Protein AF-A0A2G2G7K6-F1 (afdb_monomer_lite)

Foldseek 3Di:
DCVVVVVVVCVVVPVDDDDDPQPPHPDPDFPWDWDADPVGDIDTHTDDHPDDPVVVVVVVVVVVVVVVVVVVVVVVVVPPDDPDDDD

Radius of gyration: 28.09 Å; chains: 1; bounding box: 62×64×61 Å

Structure (mmCIF, N/CA/C/O backbone):
data_AF-A0A2G2G7K6-F1
#
_entry.id   AF-A0A2G2G7K6-F1
#
loop_
_atom_site.group_PDB
_atom_site.id
_atom_site.type_symbol
_atom_site.label_atom_id
_atom_site.label_alt_id
_atom_site.label_comp_id
_atom_site.label_asym_id
_atom_site.label_entity_id
_atom_site.label_seq_id
_atom_site.pdbx_PDB_ins_code
_atom_site.Cartn_x
_atom_site.Cartn_y
_atom_site.Cartn_z
_atom_site.occupancy
_atom_site.B_iso_or_equiv
_atom_site.auth_seq_id
_atom_site.auth_comp_id
_atom_site.auth_asym_id
_atom_site.auth_atom_id
_atom_site.pdbx_PDB_model_num
ATOM 1 N N . MET A 1 1 ? -27.458 28.348 -8.894 1.00 56.12 1 MET A N 1
ATOM 2 C CA . MET A 1 1 ? -26.240 28.900 -8.255 1.00 56.12 1 MET A CA 1
ATOM 3 C C . MET A 1 1 ? -25.905 28.214 -6.930 1.00 56.12 1 MET A C 1
ATOM 5 O O . MET A 1 1 ? -24.952 27.452 -6.943 1.00 56.12 1 MET A O 1
ATOM 9 N N . TYR A 1 2 ? -26.665 28.394 -5.832 1.00 58.94 2 TYR A N 1
ATOM 10 C CA . TYR A 1 2 ? -26.297 27.916 -4.470 1.00 58.94 2 TYR A CA 1
ATOM 11 C C . TYR A 1 2 ? -25.770 26.466 -4.379 1.00 58.94 2 TYR A C 1
ATOM 13 O O . TYR A 1 2 ? -24.868 26.167 -3.603 1.00 58.94 2 TYR A O 1
ATOM 21 N N . LYS A 1 3 ? -26.318 25.570 -5.210 1.00 56.81 3 LYS A N 1
ATOM 22 C CA . LYS A 1 3 ? -26.013 24.136 -5.247 1.00 56.81 3 LYS A CA 1
ATOM 23 C C . LYS A 1 3 ? -24.526 23.815 -5.493 1.00 56.81 3 LYS A C 1
ATOM 25 O O . LYS A 1 3 ? -24.076 22.766 -5.048 1.00 56.81 3 LYS A O 1
ATOM 30 N N . ASN A 1 4 ? -23.759 24.724 -6.107 1.00 63.44 4 ASN A N 1
ATOM 31 C CA . ASN A 1 4 ? -22.305 24.584 -6.278 1.00 63.44 4 ASN A CA 1
ATOM 32 C C . ASN A 1 4 ? -21.542 24.507 -4.931 1.00 63.44 4 ASN A C 1
ATOM 34 O O . ASN A 1 4 ? -20.429 23.996 -4.908 1.00 63.44 4 ASN A O 1
ATOM 38 N N . ILE A 1 5 ? -22.117 25.006 -3.825 1.00 74.31 5 ILE A N 1
ATOM 39 C CA . ILE A 1 5 ? -21.445 25.123 -2.515 1.00 74.31 5 ILE A CA 1
ATOM 40 C C . ILE A 1 5 ? -21.609 23.869 -1.643 1.00 74.31 5 ILE A C 1
ATOM 42 O O . ILE A 1 5 ? -20.637 23.428 -1.045 1.00 74.31 5 ILE A O 1
ATOM 46 N N . ILE A 1 6 ? -22.797 23.251 -1.583 1.00 82.69 6 ILE A N 1
ATOM 47 C CA . ILE A 1 6 ? -23.018 22.041 -0.753 1.00 82.69 6 ILE A CA 1
ATOM 48 C C . ILE A 1 6 ? -22.104 20.892 -1.211 1.00 82.69 6 ILE A C 1
ATOM 50 O O . ILE A 1 6 ? -21.533 20.170 -0.398 1.00 82.69 6 ILE A O 1
ATOM 54 N N . PHE A 1 7 ? -21.923 20.768 -2.526 1.00 69.12 7 PHE A N 1
ATOM 55 C CA . PHE A 1 7 ? -21.046 19.774 -3.147 1.00 69.12 7 PHE A CA 1
ATOM 56 C C . PHE A 1 7 ? -19.574 19.941 -2.712 1.00 69.12 7 PHE A C 1
ATOM 58 O O . PHE A 1 7 ? -18.865 18.956 -2.542 1.00 69.12 7 PHE A O 1
ATOM 65 N N . LEU A 1 8 ? -19.164 21.188 -2.445 1.00 65.19 8 LEU A N 1
ATOM 66 C CA . LEU A 1 8 ? -17.844 21.620 -1.962 1.00 65.19 8 LEU A CA 1
ATOM 67 C C . LEU A 1 8 ? -17.630 21.345 -0.452 1.00 65.19 8 LEU A C 1
ATOM 69 O O . LEU A 1 8 ? -16.543 21.574 0.068 1.00 65.19 8 LEU A O 1
ATOM 73 N N . ILE A 1 9 ? -18.642 20.852 0.273 1.00 64.62 9 ILE A N 1
ATOM 74 C CA . ILE A 1 9 ? -18.580 20.594 1.728 1.00 64.62 9 ILE A CA 1
ATOM 75 C C . ILE A 1 9 ? -18.527 19.089 2.046 1.00 64.62 9 ILE A C 1
ATOM 77 O O . ILE A 1 9 ? -18.001 18.690 3.079 1.00 64.62 9 ILE A O 1
ATOM 81 N N . ILE A 1 10 ? -18.974 18.236 1.120 1.00 64.31 10 ILE A N 1
ATOM 82 C CA . ILE A 1 10 ? -18.811 16.771 1.188 1.00 64.31 10 ILE A CA 1
ATOM 83 C C . ILE A 1 10 ? -17.390 16.329 0.760 1.00 64.31 10 ILE A C 1
ATOM 85 O O . ILE A 1 10 ? -16.992 15.187 0.980 1.00 64.31 10 ILE A O 1
ATOM 89 N N . THR A 1 11 ? -16.583 17.210 0.166 1.00 74.06 11 THR A N 1
ATOM 90 C CA . THR A 1 11 ? -15.418 16.818 -0.646 1.00 74.06 11 THR A CA 1
ATOM 91 C C . THR A 1 11 ? -14.245 16.092 0.042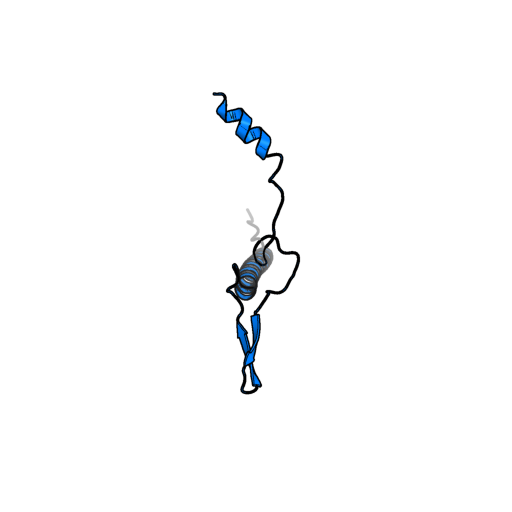 1.00 74.06 11 THR A C 1
ATOM 93 O O . THR A 1 11 ? -13.931 14.983 -0.356 1.00 74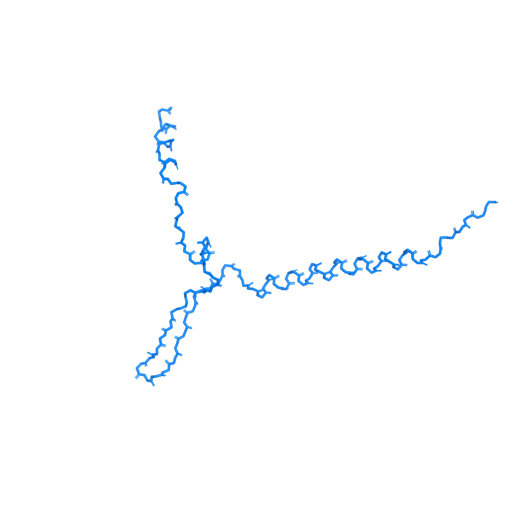.06 11 THR A O 1
ATOM 96 N N . LEU A 1 12 ? -13.465 16.612 0.996 1.00 66.62 12 LEU A N 1
ATOM 97 C CA . LEU A 1 12 ? -13.775 17.240 2.295 1.00 66.62 12 LEU A CA 1
ATOM 98 C C . LEU A 1 12 ? -14.360 16.268 3.352 1.00 66.62 12 LEU A C 1
ATOM 100 O O . LEU A 1 12 ? -14.102 16.446 4.536 1.00 66.62 12 LEU A O 1
ATOM 104 N N . ILE A 1 13 ? -15.003 15.170 2.938 1.00 60.75 13 ILE A N 1
ATOM 105 C CA . ILE A 1 13 ? -15.308 13.983 3.768 1.00 60.75 13 ILE A CA 1
ATOM 106 C C . ILE A 1 13 ? -14.922 12.684 3.016 1.00 60.75 13 ILE A C 1
ATOM 108 O O . ILE A 1 13 ? -14.452 11.729 3.638 1.00 60.75 13 ILE A O 1
ATOM 112 N N . PHE A 1 14 ? -15.025 12.671 1.675 1.00 55.62 14 PHE A N 1
ATOM 113 C CA . PHE A 1 14 ? -14.698 11.535 0.794 1.00 55.62 14 PHE A CA 1
ATOM 114 C C . PHE A 1 14 ? -13.663 11.843 -0.313 1.00 55.62 14 PHE A C 1
ATOM 116 O O . PHE A 1 14 ? -13.975 11.829 -1.500 1.00 55.62 14 PHE A O 1
ATOM 123 N N . PHE A 1 15 ? -12.385 11.936 0.052 1.00 55.03 15 PHE A N 1
ATOM 124 C CA . PHE A 1 15 ? -11.371 11.178 -0.712 1.00 55.03 15 PHE A CA 1
ATOM 125 C C . PHE A 1 15 ? -10.887 9.957 0.099 1.00 55.03 15 PHE A C 1
ATOM 127 O O . PHE A 1 15 ? -9.868 9.340 -0.200 1.00 55.03 15 PHE A O 1
ATOM 134 N N . SER A 1 16 ? -11.644 9.619 1.150 1.00 54.34 16 SER A N 1
ATOM 135 C CA . SER A 1 16 ? -11.423 8.522 2.083 1.00 54.34 16 SER A CA 1
ATOM 136 C C . SER A 1 16 ? -11.629 7.177 1.389 1.00 54.34 16 SER A C 1
ATOM 138 O O . SER A 1 16 ? -12.736 6.796 1.013 1.00 54.34 16 SER A O 1
ATOM 140 N N . GLY A 1 17 ? -10.530 6.453 1.188 1.00 59.19 17 GLY A N 1
ATOM 141 C CA . GLY A 1 17 ? -10.571 5.145 0.550 1.00 59.19 17 GLY A CA 1
ATOM 142 C C . GLY A 1 17 ? -11.206 4.074 1.439 1.00 59.19 17 GLY A C 1
ATOM 143 O O . GLY A 1 17 ? -10.826 3.911 2.596 1.00 59.19 17 GLY A O 1
ATOM 144 N N . CYS A 1 18 ? -12.085 3.269 0.847 1.00 57.38 18 CYS A N 1
ATOM 145 C CA . CYS A 1 18 ? -12.165 1.833 1.114 1.00 57.38 18 CYS A CA 1
ATOM 146 C C . CYS A 1 18 ? -12.171 1.138 -0.258 1.00 57.38 18 CYS A C 1
ATOM 148 O O . CYS A 1 18 ? -13.042 1.411 -1.077 1.00 57.38 18 CYS A O 1
ATOM 150 N N . LEU A 1 19 ? -11.105 0.448 -0.673 1.00 56.84 19 LEU A N 1
ATOM 151 C CA . LEU A 1 19 ? -10.514 -0.773 -0.099 1.00 56.84 19 LEU A CA 1
ATOM 152 C C . LEU A 1 19 ? -11.423 -1.989 -0.297 1.00 56.84 19 LEU A C 1
ATOM 154 O O . LEU A 1 19 ? -12.248 -2.312 0.551 1.00 56.84 19 LEU A O 1
ATOM 158 N N . ASN A 1 20 ? -11.218 -2.682 -1.417 1.00 53.22 20 ASN A N 1
ATOM 159 C CA . ASN A 1 20 ? -11.528 -4.102 -1.547 1.00 53.22 20 ASN A CA 1
ATOM 160 C C . ASN A 1 20 ? -10.585 -4.738 -2.588 1.00 53.22 20 ASN A C 1
ATOM 162 O O . ASN A 1 20 ? -9.992 -4.033 -3.409 1.00 53.22 20 ASN A O 1
ATOM 166 N N . LYS A 1 21 ? -10.400 -6.059 -2.525 1.00 53.34 21 LYS A N 1
ATOM 167 C CA . LYS A 1 21 ? -9.119 -6.721 -2.824 1.00 53.34 21 LYS A CA 1
ATOM 168 C C . LYS A 1 21 ? -8.513 -6.592 -4.221 1.00 53.34 21 LYS A C 1
ATOM 170 O O . LYS A 1 21 ? -7.334 -6.910 -4.361 1.00 53.34 21 LYS A O 1
ATOM 175 N N . ARG A 1 22 ? -9.258 -6.120 -5.222 1.00 58.88 22 ARG A N 1
ATOM 176 C CA . ARG A 1 22 ? -8.753 -5.930 -6.597 1.00 58.88 22 ARG A CA 1
ATOM 177 C C . ARG A 1 22 ? -8.734 -4.483 -7.087 1.00 58.88 22 ARG A C 1
ATOM 179 O O . ARG A 1 22 ? -8.276 -4.226 -8.192 1.00 58.88 22 ARG A O 1
ATOM 186 N N . GLY A 1 23 ? -9.191 -3.545 -6.257 1.00 59.38 23 GLY A N 1
ATOM 187 C CA . GLY A 1 23 ? -8.850 -2.129 -6.381 1.00 59.38 23 GLY A CA 1
ATOM 188 C C . GLY A 1 23 ? -7.607 -1.816 -5.547 1.00 59.38 23 GLY A C 1
ATOM 189 O O . GLY A 1 23 ? -6.690 -2.631 -5.455 1.00 59.38 23 GLY A O 1
ATOM 190 N N . ILE A 1 24 ? -7.594 -0.659 -4.873 1.00 55.72 24 ILE A N 1
ATOM 191 C CA . ILE A 1 24 ? -6.598 -0.391 -3.824 1.00 55.72 24 ILE A CA 1
ATOM 192 C C . ILE A 1 24 ? -6.726 -1.493 -2.762 1.00 55.72 24 ILE A C 1
ATOM 194 O O . ILE A 1 24 ? -7.761 -1.629 -2.110 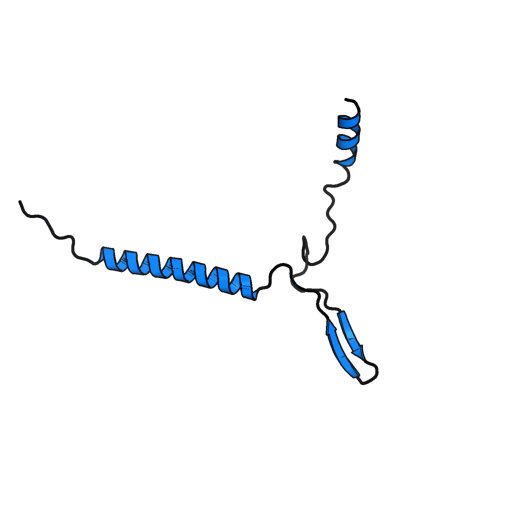1.00 55.72 24 ILE A O 1
ATOM 198 N N . SER A 1 25 ? -5.670 -2.289 -2.630 1.00 54.22 25 SER A N 1
ATOM 199 C CA . SER A 1 25 ? -5.600 -3.495 -1.815 1.00 54.22 25 SER A CA 1
ATOM 200 C C . SER A 1 25 ? -4.197 -3.594 -1.234 1.00 54.22 25 SER A C 1
ATOM 202 O O . SER A 1 25 ? -3.213 -3.494 -1.963 1.00 54.22 25 SER A O 1
ATOM 204 N N . ALA A 1 26 ? -4.091 -3.770 0.083 1.00 52.72 26 ALA A N 1
ATOM 205 C CA . ALA A 1 26 ? -2.801 -3.884 0.766 1.00 52.72 26 ALA A CA 1
ATOM 206 C C . ALA A 1 26 ? -2.197 -5.303 0.684 1.00 52.72 26 ALA A C 1
ATOM 208 O O . ALA A 1 26 ? -1.142 -5.558 1.261 1.00 52.72 26 ALA A O 1
ATOM 209 N N . THR A 1 27 ? -2.869 -6.245 0.012 1.00 53.03 27 THR A N 1
ATOM 210 C CA . THR A 1 27 ? -2.533 -7.675 0.037 1.00 53.03 27 THR A CA 1
ATOM 211 C C . THR A 1 27 ? -2.280 -8.228 -1.359 1.00 53.03 27 THR A C 1
ATOM 213 O O . THR A 1 27 ? -3.106 -8.061 -2.250 1.00 53.03 27 THR A O 1
ATOM 216 N N . TYR A 1 28 ? -1.179 -8.964 -1.512 1.00 54.84 28 TYR A N 1
ATOM 217 C CA . TYR A 1 28 ? -0.726 -9.542 -2.785 1.00 54.84 28 TYR A CA 1
ATOM 218 C C . TYR A 1 28 ? -1.574 -10.730 -3.290 1.00 54.84 28 TYR A C 1
ATOM 220 O O . TYR A 1 28 ? -1.501 -11.079 -4.463 1.00 54.84 28 TYR A O 1
ATOM 228 N N . TYR A 1 29 ? -2.379 -11.352 -2.419 1.00 59.88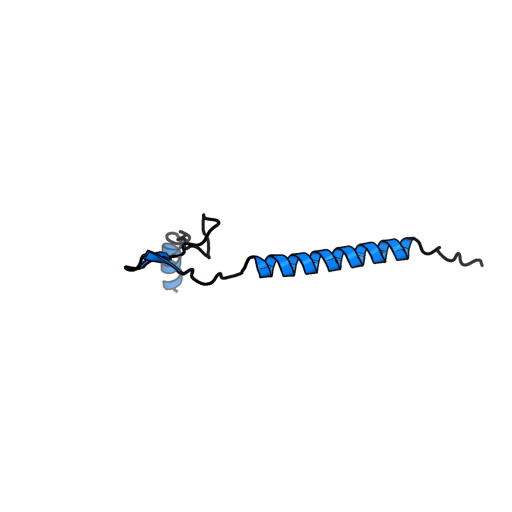 29 TYR A N 1
ATOM 229 C CA . TYR A 1 29 ? -3.196 -12.525 -2.745 1.00 59.88 29 TYR A CA 1
ATOM 230 C C . TYR A 1 29 ? -4.694 -12.279 -2.511 1.00 59.88 29 TYR A C 1
ATOM 232 O O . TYR A 1 29 ? -5.102 -11.629 -1.540 1.00 59.88 29 TYR A O 1
ATOM 240 N N . ASN A 1 30 ? -5.507 -12.860 -3.394 1.00 64.56 30 ASN A N 1
ATOM 241 C CA . ASN A 1 30 ? -6.968 -12.845 -3.334 1.00 64.56 30 ASN A CA 1
ATOM 242 C C . ASN A 1 30 ? -7.510 -13.453 -2.032 1.00 64.56 30 ASN A C 1
ATOM 244 O O . ASN A 1 30 ? -6.948 -14.421 -1.524 1.00 64.56 30 ASN A O 1
ATOM 248 N N . ASP A 1 31 ? -8.639 -12.934 -1.540 1.00 69.94 31 ASP A N 1
ATOM 249 C CA . ASP A 1 31 ? -9.505 -13.708 -0.644 1.00 69.94 31 ASP A CA 1
ATOM 250 C C . ASP A 1 31 ? -10.249 -14.710 -1.515 1.00 69.94 31 ASP A C 1
ATOM 252 O O . ASP A 1 31 ? -11.220 -14.375 -2.189 1.00 69.94 31 ASP A O 1
ATOM 256 N N . CYS A 1 32 ? -9.744 -15.937 -1.552 1.00 77.56 32 CYS A N 1
ATOM 257 C CA . CYS A 1 32 ? -10.520 -17.059 -2.045 1.00 77.56 32 CYS A CA 1
ATOM 258 C C . CYS A 1 32 ? -11.298 -17.642 -0.866 1.00 77.56 32 CYS A C 1
ATOM 260 O O . CYS A 1 32 ? -10.752 -17.788 0.229 1.00 77.56 32 CYS A O 1
ATOM 262 N N . THR A 1 33 ? -12.560 -17.996 -1.085 1.00 83.38 33 THR A N 1
ATOM 263 C CA . THR A 1 33 ? -13.321 -18.751 -0.090 1.00 83.38 33 THR A CA 1
ATOM 264 C C . THR A 1 33 ? -12.892 -20.209 -0.173 1.00 83.38 33 THR A C 1
ATOM 266 O O . THR A 1 33 ? -13.032 -20.84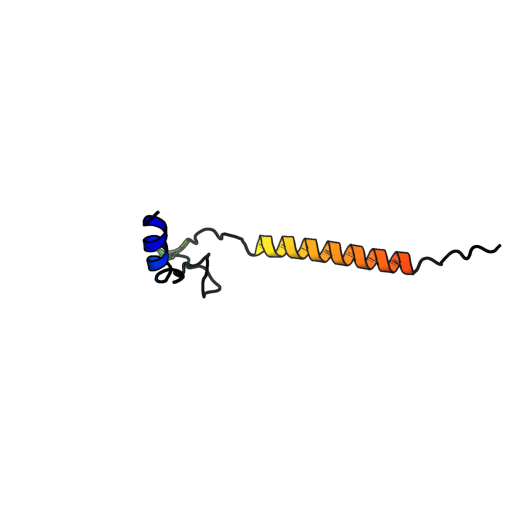8 -1.217 1.00 83.38 33 THR A O 1
ATOM 269 N N . GLU A 1 34 ? -12.342 -20.719 0.924 1.00 86.00 34 GLU A N 1
ATOM 270 C CA . GLU A 1 34 ? -11.762 -22.056 1.023 1.00 86.00 34 GLU A CA 1
ATOM 271 C C . GLU A 1 34 ? -12.434 -22.823 2.160 1.00 86.00 34 GLU A C 1
ATOM 273 O O . GLU A 1 34 ? -12.487 -22.340 3.292 1.00 86.00 34 GLU A O 1
ATOM 278 N N . TYR A 1 35 ? -12.958 -24.013 1.873 1.00 87.38 35 TYR A N 1
ATOM 279 C CA . TYR A 1 35 ? -13.580 -24.872 2.881 1.00 87.38 35 TYR A CA 1
ATOM 280 C C . TYR A 1 35 ? -13.516 -26.349 2.486 1.00 87.38 35 TYR A C 1
ATOM 282 O O . TYR A 1 35 ? -13.242 -26.697 1.339 1.00 87.38 35 TYR A O 1
ATOM 290 N N . TYR A 1 36 ? -13.783 -27.223 3.453 1.00 89.88 36 TYR A N 1
ATOM 291 C CA . TYR A 1 36 ? -13.971 -28.653 3.223 1.00 89.88 36 TYR A CA 1
ATOM 292 C C . TYR A 1 36 ? -15.459 -28.987 3.320 1.00 89.88 36 TYR A C 1
ATOM 294 O O . TYR A 1 36 ? -16.135 -28.521 4.240 1.00 89.88 36 TYR A O 1
ATOM 302 N N . ASP A 1 37 ? -15.982 -29.774 2.381 1.00 90.88 37 ASP A N 1
ATOM 303 C CA . ASP A 1 37 ? -17.364 -30.250 2.459 1.00 90.88 37 ASP A CA 1
ATOM 304 C C . ASP A 1 37 ? -17.542 -31.347 3.528 1.00 90.88 37 ASP A C 1
ATOM 306 O O . ASP A 1 37 ? -16.584 -31.856 4.111 1.00 90.88 37 ASP A O 1
ATOM 310 N N . ALA A 1 38 ? -18.791 -31.748 3.783 1.00 92.75 38 ALA A N 1
ATOM 311 C CA . ALA A 1 38 ? -19.117 -32.772 4.781 1.00 92.75 38 ALA A CA 1
ATOM 312 C C . ALA A 1 38 ? -18.557 -34.180 4.466 1.00 92.75 38 ALA A C 1
ATOM 314 O O . ALA A 1 38 ? -18.664 -35.076 5.302 1.00 92.75 38 ALA A O 1
ATOM 315 N N . ARG A 1 39 ? -17.979 -34.397 3.275 1.00 94.75 39 ARG A N 1
ATOM 316 C CA . ARG A 1 39 ? -17.267 -35.627 2.889 1.00 94.75 39 ARG A CA 1
ATOM 317 C C . ARG A 1 39 ? -15.742 -35.472 2.986 1.00 94.75 39 ARG A C 1
ATOM 319 O O . ARG A 1 39 ? -15.029 -36.440 2.740 1.00 94.75 39 ARG A O 1
ATOM 326 N N . GLY A 1 40 ? -15.248 -34.289 3.355 1.00 91.12 40 GLY A N 1
ATOM 327 C CA . GLY A 1 40 ? -13.828 -33.983 3.497 1.00 91.12 40 GLY A CA 1
ATOM 328 C C . GLY A 1 40 ? -13.133 -33.560 2.201 1.00 91.12 40 GLY A C 1
ATOM 329 O O . GLY A 1 40 ? -11.903 -33.543 2.174 1.00 91.12 40 GLY A O 1
ATOM 330 N N . TYR A 1 41 ? -13.863 -33.212 1.133 1.00 93.25 41 TYR A N 1
ATOM 331 C CA . TYR A 1 41 ? -13.238 -32.674 -0.082 1.00 93.25 41 TYR A CA 1
ATOM 332 C C . TYR A 1 41 ? -13.013 -31.170 0.033 1.00 93.25 41 TYR A C 1
ATOM 334 O O . TYR A 1 41 ? -13.899 -30.432 0.459 1.00 93.25 41 TYR A O 1
ATOM 342 N N . TYR A 1 42 ? -11.819 -30.728 -0.358 1.00 91.19 42 TYR A N 1
ATOM 343 C CA . TYR A 1 42 ? -11.436 -29.320 -0.382 1.00 91.19 42 TYR A CA 1
ATOM 344 C C . TYR A 1 42 ? -12.035 -28.602 -1.592 1.00 91.19 42 TYR A C 1
ATOM 346 O O . TYR A 1 42 ? -11.850 -29.035 -2.731 1.00 91.19 42 TYR A O 1
ATOM 354 N N . HIS A 1 43 ? -12.676 -27.467 -1.336 1.00 89.19 43 HIS A N 1
ATOM 355 C CA . HIS A 1 43 ? -13.221 -26.568 -2.344 1.00 89.19 43 HIS A CA 1
ATOM 356 C C . HIS A 1 43 ? -12.617 -25.177 -2.159 1.00 89.19 43 HIS A C 1
ATOM 358 O O . HIS A 1 43 ? -12.596 -24.635 -1.052 1.00 89.19 43 HIS A O 1
ATOM 364 N N . LYS A 1 44 ? -12.140 -24.595 -3.261 1.00 86.75 44 LYS A N 1
ATOM 365 C CA . LYS A 1 44 ? -11.578 -23.245 -3.318 1.00 86.75 44 LYS A CA 1
ATOM 366 C C . LYS A 1 44 ? -12.247 -22.473 -4.441 1.00 86.75 44 LYS A C 1
ATOM 368 O O . LYS A 1 44 ? -12.014 -22.762 -5.613 1.00 86.75 44 LYS A O 1
ATOM 373 N N . THR A 1 45 ? -13.023 -21.463 -4.071 1.00 82.56 45 THR A N 1
ATOM 374 C CA . THR A 1 45 ? -13.619 -20.518 -5.016 1.00 82.56 45 THR A CA 1
ATOM 375 C C . THR A 1 45 ? -12.907 -19.185 -4.869 1.00 82.56 45 THR A C 1
ATOM 377 O O . THR A 1 45 ? -12.978 -18.538 -3.825 1.00 82.56 45 THR A O 1
ATOM 380 N N . CYS A 1 46 ? -12.196 -18.783 -5.916 1.00 77.88 46 CYS A N 1
ATOM 381 C CA . CYS A 1 46 ? -11.667 -17.436 -6.055 1.00 77.88 46 CYS A CA 1
ATOM 382 C C . CYS A 1 46 ? -12.573 -16.670 -7.020 1.00 77.88 46 CYS A C 1
ATOM 384 O O . CYS A 1 46 ? -12.909 -17.197 -8.078 1.00 77.88 46 CYS A O 1
ATOM 386 N N . ASP A 1 47 ? -12.905 -15.424 -6.698 1.00 74.19 47 ASP A N 1
ATOM 387 C CA . ASP A 1 47 ? -13.478 -14.496 -7.677 1.00 74.19 47 ASP A CA 1
ATOM 388 C C . ASP A 1 47 ? -12.467 -14.251 -8.829 1.00 74.19 47 ASP A C 1
ATOM 390 O O . ASP A 1 47 ? -11.265 -14.458 -8.641 1.00 74.19 47 ASP A O 1
ATOM 394 N N . GLU A 1 48 ? -12.890 -13.735 -9.985 1.00 71.44 48 GLU A N 1
ATOM 395 C CA . GLU A 1 48 ? -11.995 -13.490 -11.139 1.00 71.44 48 GLU A CA 1
ATOM 396 C C . GLU A 1 48 ? -11.127 -12.224 -10.984 1.00 71.44 48 GLU A C 1
ATOM 398 O O . GLU A 1 48 ? -11.599 -11.172 -10.531 1.00 71.44 48 GLU A O 1
ATOM 403 N N . ASN A 1 49 ? -9.840 -12.293 -11.348 1.00 67.81 49 ASN A N 1
ATOM 404 C CA . ASN A 1 49 ? -8.960 -11.123 -11.295 1.00 67.81 49 ASN A CA 1
ATOM 405 C C . ASN A 1 49 ? -9.327 -10.077 -12.360 1.00 67.81 49 ASN A C 1
ATOM 407 O O . ASN A 1 49 ? -9.687 -10.421 -13.478 1.00 67.81 49 ASN A O 1
ATOM 411 N N . LEU A 1 50 ? -9.163 -8.784 -12.040 1.00 71.81 50 LEU A N 1
ATOM 412 C CA . LEU A 1 50 ? -9.336 -7.711 -13.035 1.00 71.81 50 LEU A CA 1
ATOM 413 C C . LEU A 1 50 ? -8.275 -7.770 -14.148 1.00 71.81 50 LEU A C 1
ATOM 415 O O . LEU A 1 50 ? -8.533 -7.336 -15.266 1.00 71.81 50 LEU A O 1
ATOM 419 N N . ILE A 1 51 ? -7.080 -8.270 -13.818 1.00 71.44 51 ILE A N 1
ATOM 420 C CA . ILE A 1 51 ? -5.983 -8.577 -14.739 1.00 71.44 51 ILE A CA 1
ATOM 421 C C . ILE A 1 51 ? -5.262 -9.800 -14.165 1.00 71.44 51 ILE A C 1
ATOM 423 O O . ILE A 1 51 ? -4.855 -9.765 -13.001 1.00 71.44 51 ILE A O 1
ATOM 427 N N . GLU A 1 52 ? -5.077 -10.860 -14.952 1.00 72.81 52 GLU A N 1
ATOM 428 C CA . GLU A 1 52 ? -4.274 -12.006 -14.523 1.00 72.81 52 GLU A CA 1
ATOM 429 C C . GLU A 1 52 ? -2.773 -11.752 -14.708 1.00 72.81 52 GLU A C 1
ATOM 431 O O . GLU A 1 52 ? -2.319 -11.079 -15.640 1.00 72.81 52 GLU A O 1
ATOM 436 N N . PHE A 1 53 ? -1.957 -12.335 -13.827 1.00 73.69 53 PHE A N 1
ATOM 437 C CA . PHE A 1 53 ? -0.499 -12.191 -13.916 1.00 73.69 53 PHE A CA 1
ATOM 438 C C . PHE A 1 53 ? 0.078 -12.818 -15.200 1.00 73.69 53 PHE A C 1
ATOM 440 O O . PHE A 1 53 ? 1.112 -12.362 -15.695 1.00 73.69 53 PHE A O 1
ATOM 447 N N . SER A 1 54 ? -0.591 -13.831 -15.766 1.00 76.94 54 SER A N 1
ATOM 448 C CA . SER A 1 54 ? -0.278 -14.397 -17.086 1.00 76.94 54 SER A CA 1
ATOM 449 C C . SER A 1 54 ? -0.231 -13.327 -18.171 1.00 76.94 54 SER A C 1
ATOM 451 O O . SER A 1 54 ? 0.717 -13.286 -18.955 1.00 76.94 54 SER A O 1
ATOM 453 N N . ASP A 1 55 ? -1.205 -12.427 -18.163 1.00 80.81 55 ASP A N 1
ATOM 454 C CA . ASP A 1 55 ? -1.483 -11.511 -19.264 1.00 80.81 55 ASP A CA 1
ATOM 455 C C . ASP A 1 55 ? -0.463 -10.368 -19.249 1.00 80.81 55 ASP A C 1
ATOM 457 O O . ASP A 1 55 ? 0.137 -10.019 -20.270 1.00 80.81 55 ASP A O 1
ATOM 461 N N . VAL A 1 56 ? -0.156 -9.865 -18.046 1.00 84.62 56 VAL A N 1
ATOM 462 C CA . VAL A 1 56 ? 0.946 -8.919 -17.808 1.00 84.62 56 VAL A CA 1
ATOM 463 C C . VAL A 1 56 ? 2.290 -9.545 -18.189 1.00 84.62 56 VAL A C 1
ATOM 465 O O . VAL A 1 56 ? 3.132 -8.891 -18.813 1.00 84.62 56 VAL A O 1
ATOM 468 N N . LYS A 1 57 ? 2.513 -10.820 -17.845 1.00 85.31 57 LYS A N 1
ATOM 469 C CA . LYS A 1 57 ? 3.754 -11.546 -18.152 1.00 85.31 57 LYS A CA 1
ATOM 470 C C . LYS A 1 57 ? 3.928 -11.793 -19.652 1.00 85.31 57 LYS A C 1
ATOM 472 O O . LYS A 1 57 ? 5.048 -11.697 -20.151 1.00 85.31 57 LYS A O 1
ATOM 477 N N . GLU A 1 58 ? 2.859 -12.083 -20.385 1.00 91.12 58 GLU A N 1
ATOM 478 C CA . GLU A 1 58 ? 2.919 -12.247 -21.838 1.00 91.12 58 GLU A CA 1
ATOM 479 C C . GLU A 1 58 ? 3.108 -10.902 -22.551 1.00 91.12 58 GLU A C 1
ATOM 481 O O . GLU A 1 58 ? 4.017 -10.773 -23.377 1.00 91.12 58 GLU A O 1
ATOM 486 N N . GLY A 1 59 ? 2.344 -9.873 -22.169 1.00 90.44 59 GLY A N 1
ATOM 487 C CA . GLY A 1 59 ? 2.485 -8.518 -22.708 1.00 90.44 59 GLY A CA 1
ATOM 488 C C . GLY A 1 59 ? 3.891 -7.945 -22.504 1.00 90.44 59 GLY A C 1
ATOM 489 O O . GLY A 1 59 ? 4.518 -7.474 -23.456 1.00 90.44 59 GLY A O 1
ATOM 490 N N . SER A 1 60 ? 4.440 -8.064 -21.291 1.00 90.31 60 SER A N 1
ATOM 491 C CA . SER A 1 60 ? 5.812 -7.628 -20.986 1.00 90.31 60 SER A CA 1
ATOM 492 C C . SER A 1 60 ? 6.876 -8.443 -21.728 1.00 90.31 60 SER A C 1
ATOM 494 O O . SER A 1 60 ? 7.814 -7.859 -22.271 1.00 90.31 60 SER A O 1
ATOM 496 N N . LYS A 1 61 ? 6.720 -9.770 -21.853 1.00 95.19 61 LYS A N 1
ATOM 497 C CA . LYS A 1 61 ? 7.636 -10.617 -22.641 1.00 95.19 61 LYS A CA 1
ATOM 498 C C . LYS A 1 61 ? 7.621 -10.260 -24.131 1.00 95.19 61 LYS A C 1
ATOM 500 O O . LYS A 1 61 ? 8.674 -10.300 -24.768 1.00 95.19 61 LYS A O 1
ATOM 505 N N . LYS A 1 62 ? 6.461 -9.898 -24.688 1.00 95.25 62 LYS A N 1
ATOM 506 C CA . LYS A 1 62 ? 6.324 -9.427 -26.075 1.00 95.25 62 LYS A CA 1
ATOM 507 C C . LYS A 1 62 ? 7.020 -8.079 -26.283 1.00 95.25 62 LYS A C 1
ATOM 509 O O . LYS A 1 62 ? 7.779 -7.942 -27.238 1.00 95.25 62 LYS A O 1
ATOM 514 N N . ALA A 1 63 ? 6.818 -7.124 -25.373 1.00 92.38 63 ALA A N 1
ATOM 515 C CA . ALA A 1 63 ? 7.487 -5.821 -25.413 1.00 92.38 63 ALA A CA 1
ATOM 516 C C . ALA A 1 63 ? 9.018 -5.946 -25.284 1.00 92.38 63 ALA A C 1
ATOM 518 O O . ALA A 1 63 ? 9.759 -5.322 -26.047 1.00 92.38 63 ALA A O 1
ATOM 519 N N . TYR A 1 64 ? 9.494 -6.805 -24.375 1.00 93.81 64 TYR A N 1
ATOM 520 C CA . TYR A 1 64 ? 10.919 -7.096 -24.210 1.00 93.81 64 TYR A CA 1
ATOM 521 C C . TYR A 1 64 ? 11.541 -7.657 -25.494 1.00 93.81 64 TYR A C 1
ATOM 523 O O . TYR A 1 64 ? 12.542 -7.121 -25.960 1.00 93.81 64 TYR A O 1
ATOM 531 N N . LYS A 1 65 ? 10.919 -8.674 -26.111 1.00 96.19 65 LYS A N 1
ATOM 532 C CA . LYS A 1 65 ? 11.390 -9.238 -27.387 1.00 96.19 65 LYS A CA 1
ATOM 533 C C . LYS A 1 65 ? 11.492 -8.185 -28.488 1.00 96.19 65 LYS A C 1
ATOM 535 O O . LYS A 1 65 ? 12.566 -8.026 -29.044 1.00 96.19 65 LYS A O 1
ATOM 540 N N . ALA A 1 66 ? 10.431 -7.408 -28.719 1.00 93.00 66 ALA A N 1
ATOM 541 C CA . ALA A 1 66 ? 10.437 -6.364 -29.747 1.00 93.00 66 ALA A CA 1
ATOM 542 C C . ALA A 1 66 ? 11.566 -5.332 -29.542 1.00 93.00 66 ALA A C 1
ATOM 544 O O . ALA A 1 66 ? 12.156 -4.854 -30.509 1.00 93.00 66 ALA A O 1
ATOM 545 N N . THR A 1 67 ? 11.892 -5.020 -28.283 1.00 92.81 67 THR A N 1
ATOM 546 C CA . THR A 1 67 ? 13.010 -4.129 -27.938 1.00 92.81 67 THR A CA 1
ATOM 547 C C . THR A 1 67 ? 14.364 -4.779 -28.237 1.00 92.81 67 THR A C 1
ATOM 549 O O . THR A 1 67 ? 15.233 -4.130 -28.815 1.00 92.81 67 THR A O 1
ATOM 552 N N . VAL A 1 68 ? 14.547 -6.055 -27.881 1.00 93.75 68 VAL A N 1
ATOM 553 C CA . VAL A 1 68 ? 15.781 -6.807 -28.160 1.00 93.75 68 VAL A CA 1
ATOM 554 C C . VAL A 1 68 ? 15.990 -6.966 -29.666 1.00 93.75 68 VAL A C 1
ATOM 556 O O . VAL A 1 68 ? 17.060 -6.616 -30.151 1.00 93.75 68 VAL A O 1
ATOM 559 N N . ASP A 1 69 ? 14.963 -7.389 -30.407 1.00 94.00 69 ASP A N 1
ATOM 560 C CA . ASP A 1 69 ? 15.023 -7.588 -31.860 1.00 94.00 69 ASP A CA 1
ATOM 561 C C . ASP A 1 69 ? 15.432 -6.286 -32.584 1.00 94.00 69 ASP A C 1
ATOM 563 O O . ASP A 1 69 ? 16.286 -6.302 -33.472 1.00 94.00 69 ASP A O 1
ATOM 567 N N . TYR A 1 70 ? 14.898 -5.134 -32.152 1.00 89.62 70 TYR A N 1
ATOM 568 C CA . TYR A 1 70 ? 15.283 -3.815 -32.671 1.00 89.62 70 TYR A CA 1
ATOM 569 C C . TYR A 1 70 ? 16.741 -3.439 -32.353 1.00 89.62 70 TYR A C 1
ATOM 571 O O . TYR A 1 70 ? 17.447 -2.911 -33.215 1.00 89.62 70 TYR A O 1
ATOM 579 N N . ILE A 1 71 ? 17.210 -3.701 -31.127 1.00 90.50 71 ILE A N 1
ATOM 580 C CA . ILE A 1 71 ? 18.596 -3.414 -30.726 1.00 90.50 71 ILE A CA 1
ATOM 581 C C . ILE A 1 71 ? 19.569 -4.300 -31.511 1.00 90.50 71 ILE A C 1
ATOM 583 O O . ILE A 1 71 ? 20.535 -3.781 -32.066 1.00 90.50 71 ILE A O 1
ATOM 587 N N . THR A 1 72 ? 19.297 -5.602 -31.624 1.00 89.38 72 THR A N 1
ATOM 588 C CA . THR A 1 72 ? 20.131 -6.536 -32.392 1.00 89.38 72 THR A CA 1
ATOM 589 C C . THR A 1 72 ? 20.189 -6.147 -33.870 1.00 89.38 72 THR A C 1
ATOM 591 O O . THR A 1 72 ? 21.285 -6.052 -34.419 1.00 89.38 72 THR A O 1
ATOM 594 N N . PHE A 1 73 ? 19.055 -5.799 -34.489 1.00 87.50 73 PHE A N 1
ATOM 595 C CA . PHE A 1 73 ? 19.024 -5.267 -35.857 1.00 87.50 73 PHE A CA 1
ATOM 596 C C . PHE A 1 73 ? 19.872 -3.987 -36.010 1.00 87.50 73 PHE A C 1
ATOM 598 O O . PHE A 1 73 ? 20.656 -3.859 -36.950 1.00 87.50 73 PHE A O 1
ATOM 605 N N . SER A 1 74 ? 19.780 -3.054 -35.057 1.00 78.75 74 SER A N 1
ATOM 606 C CA . SER A 1 74 ? 20.579 -1.818 -35.052 1.00 78.75 74 SER A CA 1
ATOM 607 C C . SER A 1 74 ? 22.090 -2.078 -34.911 1.00 78.75 74 SER A C 1
ATOM 609 O O . SER A 1 74 ? 22.908 -1.397 -35.537 1.00 78.75 74 SER A O 1
ATOM 611 N N . GLU A 1 75 ? 22.487 -3.091 -34.136 1.00 80.69 75 GLU A N 1
ATOM 612 C CA . GLU A 1 75 ? 23.889 -3.508 -34.016 1.00 80.69 75 GLU A CA 1
ATOM 613 C C . GLU A 1 75 ? 24.429 -4.214 -35.267 1.00 80.69 75 GLU A C 1
ATOM 615 O O . GLU A 1 75 ? 25.626 -4.109 -35.547 1.00 80.69 75 GLU A O 1
ATOM 620 N N . GLU A 1 76 ? 23.584 -4.916 -36.025 1.00 75.69 76 GLU A N 1
ATOM 621 C CA . GLU A 1 76 ? 23.951 -5.505 -37.318 1.00 75.69 76 GLU A CA 1
ATOM 622 C C . GLU A 1 76 ? 24.156 -4.424 -38.385 1.00 75.69 76 GLU A C 1
ATOM 624 O O . GLU A 1 76 ? 25.222 -4.380 -39.003 1.00 75.69 76 GLU A O 1
ATOM 629 N N . VAL A 1 77 ? 23.220 -3.475 -38.519 1.00 73.62 77 VAL A N 1
ATOM 630 C CA . VAL A 1 77 ? 23.340 -2.332 -39.449 1.00 73.62 77 VAL A CA 1
ATOM 631 C C . VAL A 1 77 ? 24.610 -1.514 -39.180 1.00 73.62 77 VAL A C 1
ATOM 633 O O . VAL A 1 77 ? 25.285 -1.078 -40.109 1.00 73.62 77 VAL A O 1
ATOM 636 N N . LYS A 1 78 ? 25.001 -1.342 -37.910 1.00 67.56 78 LYS A N 1
ATOM 637 C CA . LYS A 1 78 ? 26.221 -0.603 -37.537 1.00 67.56 78 LYS A CA 1
ATOM 638 C C . LYS A 1 78 ? 27.531 -1.330 -37.892 1.00 67.56 78 LYS A C 1
ATOM 640 O O . LYS A 1 78 ? 28.585 -0.693 -37.902 1.00 67.56 78 LYS A O 1
ATOM 645 N N . LYS A 1 79 ? 27.489 -2.640 -38.160 1.00 64.94 79 LYS A N 1
ATOM 646 C CA . LYS A 1 79 ? 28.650 -3.441 -38.596 1.00 64.94 79 LYS A CA 1
ATOM 647 C C . LYS A 1 79 ? 28.818 -3.462 -40.117 1.00 64.94 79 LYS A C 1
ATOM 649 O O . LYS A 1 79 ? 29.885 -3.858 -40.586 1.00 64.94 79 LYS A O 1
ATOM 654 N N . GLU A 1 80 ? 27.814 -3.039 -40.884 1.00 63.03 80 GLU A N 1
ATOM 655 C CA . GLU A 1 80 ? 27.930 -2.948 -42.337 1.00 63.03 80 GLU A CA 1
ATOM 656 C C . GLU A 1 80 ? 28.936 -1.837 -42.713 1.00 63.03 80 GLU A C 1
ATOM 658 O O . GLU A 1 80 ? 28.835 -0.708 -42.220 1.00 63.03 80 GLU A O 1
ATOM 663 N N . PRO A 1 81 ? 29.963 -2.121 -43.538 1.00 61.88 81 PRO A N 1
ATOM 664 C CA . PRO A 1 81 ? 31.018 -1.153 -43.802 1.00 61.88 81 PRO A CA 1
ATOM 665 C C . PRO A 1 81 ? 30.474 0.030 -44.604 1.00 61.88 81 PRO A C 1
ATOM 667 O O . PRO A 1 81 ? 30.035 -0.130 -45.744 1.00 61.88 81 PRO A O 1
ATOM 670 N N . VAL A 1 82 ? 30.569 1.237 -44.032 1.00 69.25 82 VAL A N 1
ATOM 671 C CA . VAL A 1 82 ? 30.206 2.491 -44.709 1.00 69.25 82 VAL A CA 1
ATOM 672 C C . VAL A 1 82 ? 30.960 2.574 -46.036 1.00 69.25 82 VAL A C 1
ATOM 674 O O . VAL A 1 82 ? 32.174 2.798 -46.067 1.00 69.25 82 VAL A O 1
ATOM 677 N N . ARG A 1 83 ? 30.233 2.376 -47.141 1.00 65.75 83 ARG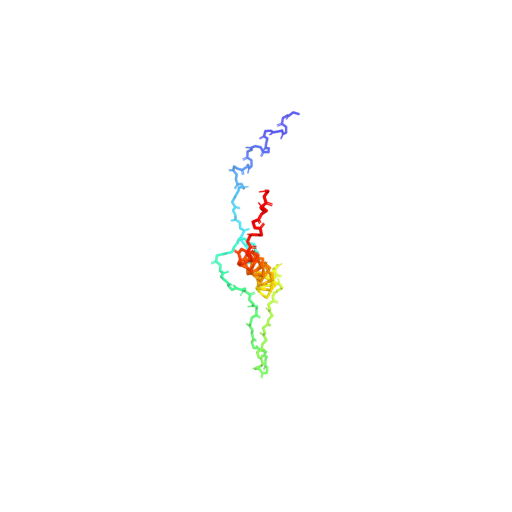 A N 1
ATOM 678 C CA . ARG A 1 83 ? 30.786 2.358 -48.495 1.00 65.75 83 ARG A CA 1
ATOM 679 C C . ARG A 1 83 ? 31.288 3.760 -48.833 1.00 65.75 83 ARG A C 1
ATOM 681 O O . ARG A 1 83 ? 30.510 4.615 -49.245 1.00 65.75 83 ARG A O 1
ATOM 688 N N . LYS A 1 84 ? 32.584 4.006 -48.611 1.00 61.16 84 LYS A N 1
ATOM 689 C CA . LYS A 1 84 ? 33.218 5.300 -48.889 1.00 61.16 84 LYS A CA 1
ATOM 690 C C . LYS A 1 84 ? 33.022 5.644 -50.362 1.00 61.16 84 LYS A C 1
ATOM 692 O O . LYS A 1 84 ? 33.576 4.977 -51.231 1.00 61.16 84 LYS A O 1
ATOM 697 N N . VAL A 1 85 ? 32.233 6.683 -50.617 1.00 63.53 85 VAL A N 1
ATOM 698 C CA . VAL A 1 85 ? 32.078 7.254 -51.952 1.00 63.53 85 VAL A CA 1
ATOM 699 C C . VAL A 1 85 ? 33.377 7.989 -52.264 1.00 63.53 85 VAL A C 1
ATOM 701 O O . VAL A 1 85 ? 33.693 8.990 -51.623 1.00 63.53 85 VAL A O 1
ATOM 704 N N . VAL A 1 86 ? 34.166 7.429 -53.177 1.00 63.06 86 VAL A N 1
ATOM 705 C CA . VAL A 1 86 ? 35.367 8.076 -53.710 1.00 63.06 86 VAL A CA 1
ATOM 706 C C . VAL A 1 86 ? 34.916 8.929 -54.890 1.00 63.06 86 VAL A C 1
ATOM 708 O O . VAL A 1 86 ? 34.283 8.401 -55.805 1.00 63.06 86 VAL A O 1
ATOM 711 N N . TRP A 1 87 ? 35.205 10.227 -54.819 1.00 52.91 87 TRP A N 1
ATOM 712 C CA . TRP A 1 87 ? 35.070 11.177 -55.925 1.00 52.91 87 TRP A CA 1
ATOM 713 C C . TRP A 1 87 ? 36.408 11.285 -56.659 1.00 52.91 87 TRP A C 1
ATOM 715 O O . TRP A 1 87 ? 37.441 11.277 -55.948 1.00 52.91 87 TRP A O 1
#

Sequence (87 aa):
MYKNIIFLIITLIFFSGCLNKRGISATYYNDCTEYYDARGYYHKTCDENLIEFSDVKEGSKKAYKATVDYITFSEEVKKEPVRKVVW

Secondary structure (DSSP, 8-state):
-THHHHTTTSTTT-------TTSS-S-SS---EEEE-TTS-EEEEPPPPSS-HHHHHHHHHHHHHHHHHHHHHHHHHTTS-------

pLDDT: mean 74.11, std 14.11, range [52.72, 96.19]